Protein AF-A0A924MWD6-F1 (afdb_monomer)

Structure (mmCIF, N/CA/C/O backbone):
data_AF-A0A924MWD6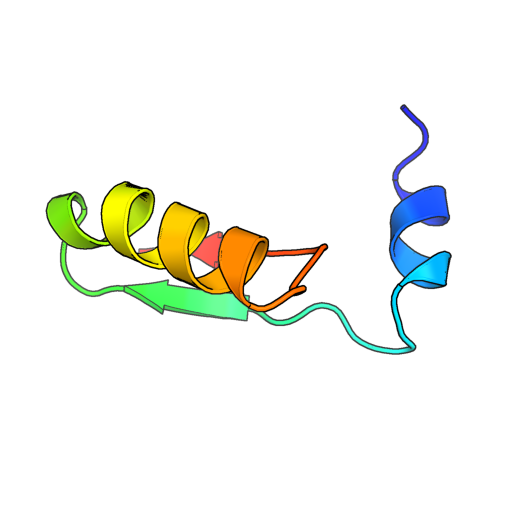-F1
#
_entry.id   AF-A0A924MWD6-F1
#
loop_
_atom_site.group_PDB
_atom_site.id
_atom_site.type_symbol
_atom_site.label_atom_id
_atom_site.label_al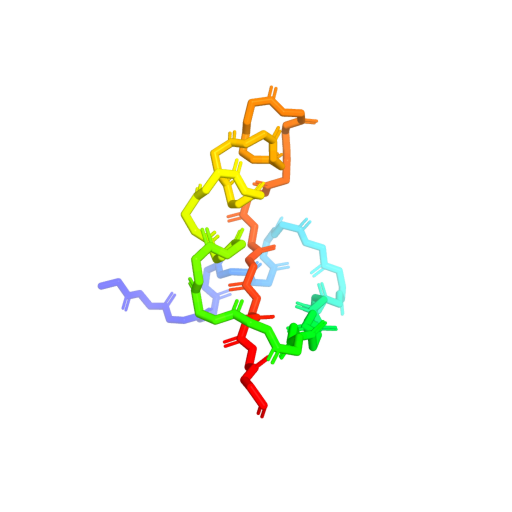t_id
_atom_site.label_comp_id
_atom_site.label_asym_id
_atom_site.label_entity_id
_atom_site.label_seq_id
_atom_site.pdbx_PDB_ins_code
_atom_site.Cartn_x
_atom_site.Cartn_y
_atom_site.Cartn_z
_atom_site.occupancy
_atom_site.B_iso_or_equiv
_atom_site.auth_seq_id
_atom_site.auth_comp_id
_atom_site.auth_asym_id
_atom_site.auth_atom_id
_atom_site.pdbx_PDB_model_num
ATOM 1 N N . MET A 1 1 ? 6.624 -16.334 -8.260 1.00 67.06 1 MET A N 1
ATOM 2 C CA . MET A 1 1 ? 6.862 -14.876 -8.199 1.00 67.06 1 MET A CA 1
ATOM 3 C C . MET A 1 1 ? 8.063 -14.648 -7.299 1.00 67.06 1 MET A C 1
ATOM 5 O O . MET A 1 1 ? 8.091 -15.241 -6.230 1.00 67.06 1 MET A O 1
ATOM 9 N N . ASN A 1 2 ? 9.065 -13.886 -7.740 1.00 87.38 2 ASN A N 1
ATOM 10 C CA . ASN A 1 2 ? 10.225 -13.557 -6.908 1.00 87.38 2 ASN A CA 1
ATOM 11 C C . ASN A 1 2 ? 9.942 -12.220 -6.190 1.00 87.38 2 ASN A C 1
ATOM 13 O O . ASN A 1 2 ? 9.725 -11.234 -6.893 1.00 87.38 2 ASN A O 1
ATOM 17 N N . PRO A 1 3 ? 9.945 -12.151 -4.842 1.00 80.94 3 PRO A N 1
ATOM 18 C CA . PRO A 1 3 ? 9.678 -10.913 -4.100 1.00 80.94 3 PRO A CA 1
ATOM 19 C C . PRO A 1 3 ? 10.585 -9.742 -4.493 1.00 80.94 3 PRO A C 1
ATOM 21 O O . PRO A 1 3 ? 10.144 -8.597 -4.491 1.00 80.94 3 PRO A O 1
ATOM 24 N N . LEU A 1 4 ? 11.821 -10.020 -4.922 1.00 87.12 4 LEU A N 1
ATOM 25 C CA . LEU A 1 4 ? 12.763 -8.995 -5.384 1.00 87.12 4 LEU A CA 1
ATOM 26 C C . LEU A 1 4 ? 12.248 -8.217 -6.605 1.00 87.12 4 LEU A C 1
ATOM 28 O O . LEU A 1 4 ? 12.673 -7.089 -6.832 1.00 87.12 4 LEU A O 1
ATOM 32 N N . GLN A 1 5 ? 11.305 -8.775 -7.372 1.00 88.81 5 GLN A N 1
ATOM 33 C CA . GLN A 1 5 ? 10.673 -8.073 -8.493 1.00 88.81 5 GLN A CA 1
ATOM 34 C C . GLN A 1 5 ? 9.833 -6.871 -8.030 1.00 88.81 5 GLN A C 1
ATOM 36 O O . GLN A 1 5 ? 9.631 -5.946 -8.812 1.00 88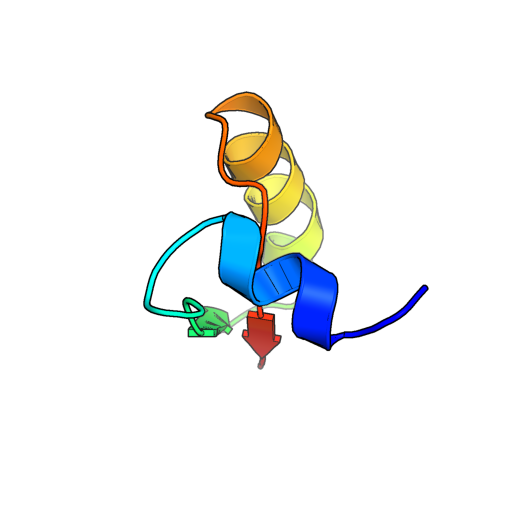.81 5 GLN A O 1
ATOM 41 N N . LEU A 1 6 ? 9.379 -6.845 -6.769 1.00 86.75 6 LEU A N 1
ATOM 42 C CA . LEU A 1 6 ? 8.608 -5.729 -6.215 1.00 86.75 6 LEU A CA 1
ATOM 43 C C . LEU A 1 6 ? 9.456 -4.460 -6.047 1.00 86.75 6 LEU A C 1
ATOM 45 O O . LEU A 1 6 ? 8.936 -3.361 -6.217 1.00 86.75 6 LEU A O 1
ATOM 49 N N . ALA A 1 7 ? 10.766 -4.602 -5.808 1.00 85.94 7 ALA A N 1
ATOM 50 C CA . ALA A 1 7 ? 11.696 -3.474 -5.707 1.00 85.94 7 ALA A CA 1
ATOM 51 C C . ALA A 1 7 ? 11.797 -2.661 -7.015 1.00 85.94 7 ALA A C 1
ATOM 53 O O . ALA A 1 7 ? 12.207 -1.504 -7.002 1.00 85.94 7 ALA A O 1
ATOM 54 N N . GLY A 1 8 ? 11.375 -3.229 -8.152 1.00 89.75 8 GLY A N 1
ATOM 55 C CA . GLY A 1 8 ? 11.281 -2.504 -9.422 1.00 89.75 8 GLY A CA 1
ATOM 56 C C . GLY A 1 8 ? 10.182 -1.433 -9.455 1.00 89.75 8 GLY A C 1
ATOM 57 O O . GLY A 1 8 ? 10.182 -0.597 -10.355 1.00 89.75 8 GLY A O 1
ATOM 58 N N . TYR A 1 9 ? 9.249 -1.435 -8.497 1.00 89.19 9 TYR A N 1
ATOM 59 C CA . TYR A 1 9 ? 8.168 -0.447 -8.421 1.00 89.19 9 TYR A CA 1
ATOM 60 C C . TYR A 1 9 ? 8.519 0.803 -7.608 1.00 89.19 9 TYR A C 1
ATOM 62 O O . TYR A 1 9 ? 7.773 1.780 -7.661 1.00 89.19 9 TYR A O 1
ATOM 70 N N . GLY A 1 10 ? 9.649 0.802 -6.901 1.00 86.81 10 GLY A N 1
ATOM 71 C CA . GLY A 1 10 ? 10.127 1.946 -6.136 1.00 86.81 10 GLY A CA 1
ATOM 72 C C . GLY A 1 10 ? 11.173 1.544 -5.094 1.00 86.81 10 GLY A C 1
ATOM 73 O O . GLY A 1 10 ? 11.284 0.368 -4.752 1.00 86.81 10 GLY A O 1
ATOM 74 N N . PRO A 1 11 ? 11.932 2.515 -4.556 1.00 88.31 11 PRO A N 1
ATOM 75 C CA . PRO A 1 11 ? 12.964 2.253 -3.550 1.00 88.31 11 PRO A CA 1
ATOM 76 C C . PRO A 1 11 ? 12.389 1.895 -2.169 1.00 88.31 11 PRO A C 1
ATOM 78 O O . PRO A 1 11 ? 13.145 1.545 -1.267 1.00 88.31 11 PRO A O 1
ATOM 81 N N . VAL A 1 12 ? 11.071 2.017 -1.987 1.00 89.50 12 VAL A N 1
ATOM 82 C CA . VAL A 1 12 ? 10.360 1.798 -0.724 1.00 89.50 12 VAL A CA 1
ATOM 83 C C . VAL A 1 12 ? 9.106 0.956 -0.950 1.00 89.50 12 VAL A C 1
ATOM 85 O O . VAL A 1 12 ? 8.477 1.044 -2.006 1.00 89.50 12 VAL A O 1
ATOM 88 N N . ILE A 1 13 ? 8.728 0.178 0.065 1.00 88.94 13 ILE A N 1
ATOM 89 C CA . ILE A 1 13 ? 7.459 -0.557 0.122 1.00 88.94 13 ILE A CA 1
ATOM 90 C C . ILE A 1 13 ? 6.566 0.150 1.152 1.00 88.94 13 ILE A C 1
ATOM 92 O O . ILE A 1 13 ? 6.972 0.268 2.308 1.00 88.94 13 ILE A O 1
ATOM 96 N N . PRO A 1 14 ? 5.391 0.671 0.760 1.00 90.12 14 PRO A N 1
ATOM 97 C CA . PRO A 1 14 ? 4.499 1.352 1.689 1.00 90.12 14 PRO A CA 1
ATOM 98 C C . PRO A 1 14 ? 3.751 0.346 2.574 1.00 90.12 14 PRO A C 1
ATOM 100 O O . PRO A 1 14 ? 3.094 -0.559 2.056 1.00 90.12 14 PRO A O 1
ATOM 103 N N . VAL A 1 15 ? 3.806 0.566 3.890 1.00 95.25 15 VAL A N 1
ATOM 104 C CA . VAL A 1 15 ? 3.010 -0.156 4.893 1.00 95.25 15 VAL A CA 1
ATOM 105 C C . VAL A 1 15 ? 1.816 0.705 5.289 1.00 95.25 15 VAL A C 1
ATOM 107 O O . VAL A 1 15 ? 1.977 1.842 5.731 1.00 95.25 15 VAL A O 1
ATOM 110 N N . ILE A 1 16 ? 0.617 0.168 5.104 1.00 95.31 16 ILE A N 1
ATOM 111 C CA . ILE A 1 16 ? -0.656 0.837 5.346 1.00 95.31 16 ILE A CA 1
ATOM 112 C C . ILE A 1 16 ? -1.340 0.124 6.506 1.00 95.31 16 ILE A C 1
ATOM 114 O O . ILE A 1 16 ? -1.664 -1.059 6.412 1.00 95.31 16 ILE A O 1
ATOM 118 N N . VAL A 1 17 ? -1.564 0.854 7.593 1.00 97.38 17 VAL A N 1
ATOM 119 C CA . VAL A 1 17 ? -2.309 0.365 8.756 1.00 97.38 17 VAL A CA 1
ATOM 120 C C . VAL A 1 17 ? -3.780 0.728 8.579 1.00 97.38 17 VAL A C 1
ATOM 122 O O . VAL A 1 17 ? -4.089 1.856 8.189 1.00 97.38 17 VAL A O 1
ATOM 125 N N . ILE A 1 18 ? -4.677 -0.218 8.842 1.00 97.00 18 ILE A N 1
ATOM 126 C CA . ILE A 1 18 ? -6.128 -0.017 8.807 1.00 97.00 18 ILE A CA 1
ATOM 127 C C . ILE A 1 18 ? -6.746 -0.401 10.151 1.00 97.00 18 ILE A C 1
ATOM 129 O O . ILE A 1 18 ? -6.362 -1.396 10.748 1.00 97.00 18 ILE A O 1
ATOM 133 N N . ASP A 1 19 ? -7.753 0.348 10.597 1.00 97.88 19 ASP A N 1
ATOM 134 C CA . ASP A 1 19 ? -8.445 0.058 11.864 1.00 97.88 19 ASP A CA 1
ATOM 135 C C . ASP A 1 19 ? -9.569 -0.979 11.704 1.00 97.88 19 ASP A C 1
ATOM 137 O O . ASP A 1 19 ? -10.046 -1.568 12.675 1.00 97.88 19 ASP A O 1
ATOM 141 N N . ARG A 1 20 ? -10.049 -1.165 10.469 1.00 97.44 20 ARG A N 1
ATOM 142 C CA . ARG A 1 20 ? -11.229 -1.971 10.145 1.00 97.44 20 ARG A CA 1
ATOM 143 C C . ARG A 1 20 ? -10.955 -2.850 8.941 1.00 97.44 20 ARG A C 1
ATOM 145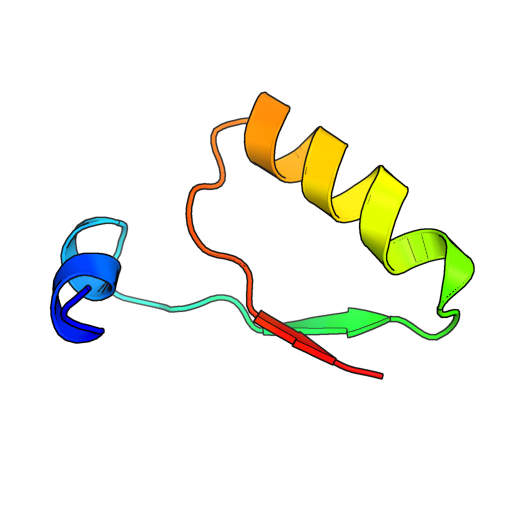 O O . ARG A 1 20 ? -10.509 -2.372 7.899 1.00 97.44 20 ARG A O 1
ATOM 152 N N . ILE A 1 21 ? -11.278 -4.134 9.055 1.00 96.94 21 ILE A N 1
ATOM 153 C CA . ILE A 1 21 ? -11.028 -5.108 7.987 1.00 96.94 21 ILE A CA 1
ATOM 154 C C . ILE A 1 21 ? -11.843 -4.804 6.721 1.00 96.94 21 ILE A C 1
ATOM 156 O O . ILE A 1 21 ? -11.398 -5.089 5.608 1.00 96.94 21 ILE A O 1
ATOM 160 N N . GLU A 1 22 ? -13.009 -4.176 6.869 1.00 97.75 22 GLU A N 1
ATOM 161 C CA . GLU A 1 22 ? -13.906 -3.823 5.769 1.00 97.75 22 GLU A CA 1
ATOM 162 C C . GLU A 1 22 ? -13.279 -2.800 4.810 1.00 97.75 22 GLU A C 1
ATOM 164 O O . GLU A 1 22 ? -13.634 -2.766 3.629 1.00 97.75 22 GLU A O 1
ATOM 169 N N . ASP A 1 23 ? -12.311 -2.011 5.287 1.00 96.81 23 ASP A N 1
ATOM 170 C CA . ASP A 1 23 ? -11.630 -0.988 4.494 1.00 96.81 23 ASP A CA 1
ATOM 171 C C . ASP A 1 23 ? -10.552 -1.583 3.569 1.00 96.81 23 ASP A C 1
ATOM 173 O O . ASP A 1 23 ? -10.216 -0.981 2.545 1.00 96.81 23 ASP A O 1
ATOM 177 N N . ALA A 1 24 ? -10.051 -2.792 3.860 1.00 96.38 24 ALA A N 1
ATOM 178 C CA . ALA A 1 24 ? -8.909 -3.389 3.164 1.00 96.38 24 ALA A CA 1
ATOM 179 C C . ALA A 1 24 ? -9.124 -3.509 1.645 1.00 96.38 24 ALA A C 1
ATOM 18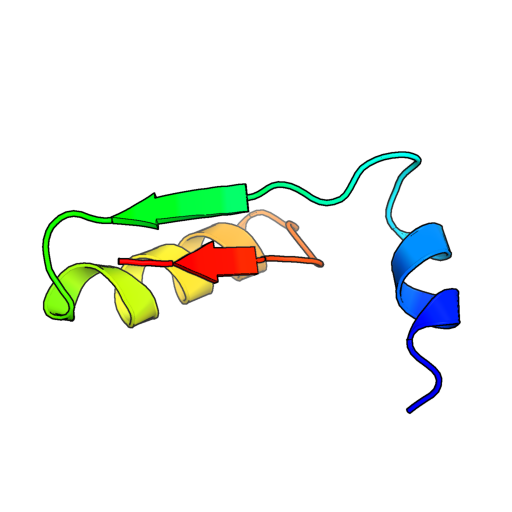1 O O . ALA A 1 24 ? -8.300 -3.065 0.842 1.00 96.38 24 ALA A O 1
ATOM 182 N N . VAL A 1 25 ? -10.248 -4.106 1.232 1.00 97.00 25 VAL A N 1
ATOM 183 C CA . VAL A 1 25 ? -10.519 -4.408 -0.183 1.00 97.00 25 VAL A CA 1
ATOM 184 C C . VAL A 1 25 ? -10.901 -3.160 -0.990 1.00 97.00 25 VAL A C 1
ATOM 186 O O . VAL A 1 25 ? -10.324 -2.976 -2.069 1.00 97.00 25 VAL A O 1
ATOM 189 N N . PRO A 1 26 ? -11.836 -2.294 -0.541 1.00 97.56 26 PRO A N 1
ATOM 190 C CA . PRO A 1 26 ? -12.175 -1.069 -1.266 1.00 97.56 26 PRO A CA 1
ATOM 191 C C . PRO A 1 26 ? -10.963 -0.152 -1.458 1.00 97.56 26 PRO A C 1
ATOM 193 O O . PRO A 1 26 ? -10.722 0.321 -2.571 1.00 97.56 26 PRO A O 1
ATOM 196 N N . MET A 1 27 ? -10.159 0.030 -0.405 1.00 96.88 27 MET A N 1
ATOM 197 C CA . MET A 1 27 ? -8.940 0.835 -0.446 1.00 96.88 27 MET A CA 1
ATOM 198 C C . MET A 1 27 ? -7.919 0.257 -1.429 1.00 96.88 27 MET A C 1
ATOM 200 O O . MET A 1 27 ? -7.451 0.971 -2.314 1.00 96.88 27 MET A O 1
ATOM 204 N N . ALA A 1 28 ? -7.598 -1.038 -1.326 1.00 96.06 28 ALA A N 1
ATOM 205 C CA . ALA A 1 28 ? -6.619 -1.669 -2.209 1.00 96.06 28 ALA A CA 1
ATOM 206 C C . ALA A 1 28 ? -7.013 -1.540 -3.690 1.00 96.06 28 ALA A C 1
ATOM 208 O O . ALA A 1 28 ? -6.170 -1.238 -4.534 1.00 96.06 28 ALA A O 1
ATOM 209 N N . ARG A 1 29 ? -8.305 -1.696 -4.016 1.00 97.06 29 ARG A N 1
ATOM 210 C CA . ARG A 1 29 ? -8.812 -1.508 -5.386 1.00 97.06 29 ARG A CA 1
ATOM 211 C C . ARG A 1 29 ? -8.629 -0.076 -5.879 1.00 97.06 29 ARG A C 1
ATOM 213 O O . ARG A 1 29 ? -8.188 0.111 -7.011 1.00 97.06 29 ARG A O 1
ATOM 220 N N . ALA A 1 30 ? -8.946 0.913 -5.045 1.00 97.69 30 ALA A N 1
ATOM 221 C CA . ALA A 1 30 ? -8.771 2.320 -5.390 1.00 97.69 30 ALA A CA 1
ATOM 222 C C . ALA A 1 30 ? -7.291 2.671 -5.621 1.00 97.69 30 ALA A C 1
ATOM 224 O O . ALA A 1 30 ? -6.962 3.324 -6.608 1.00 97.69 30 ALA A O 1
ATOM 225 N N . LEU A 1 31 ? -6.391 2.179 -4.764 1.00 95.38 31 LEU A N 1
ATOM 226 C CA . LEU A 1 31 ? -4.949 2.407 -4.887 1.00 95.38 31 LEU A CA 1
ATOM 227 C C . LEU A 1 31 ? -4.374 1.771 -6.160 1.00 95.38 31 LEU A C 1
ATOM 229 O O . LEU A 1 31 ? -3.628 2.427 -6.886 1.00 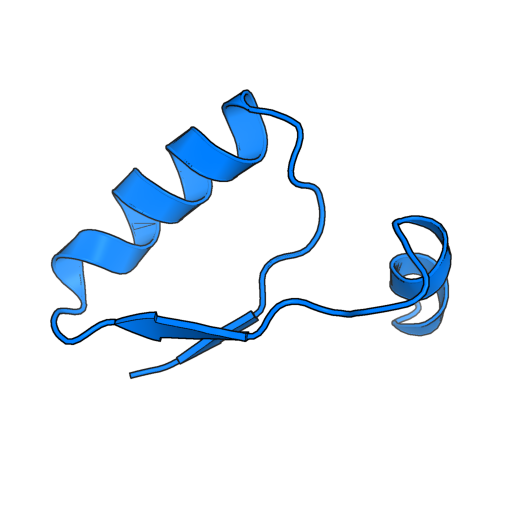95.38 31 LEU A O 1
ATOM 233 N N . VAL A 1 32 ? -4.777 0.539 -6.486 1.00 95.00 32 VAL A N 1
ATOM 234 C CA . VAL A 1 32 ? -4.382 -0.118 -7.742 1.00 95.00 32 VAL A CA 1
ATOM 235 C C . VAL A 1 32 ? -4.899 0.648 -8.960 1.00 95.00 32 VAL A C 1
ATOM 237 O O . VAL A 1 32 ? -4.141 0.868 -9.904 1.00 95.00 32 VAL A O 1
ATOM 240 N N . ALA A 1 33 ? -6.153 1.112 -8.935 1.00 97.81 33 ALA A N 1
ATOM 241 C CA . ALA A 1 33 ? -6.707 1.949 -10.001 1.00 97.81 33 ALA A CA 1
ATOM 242 C C . ALA A 1 33 ? -5.957 3.289 -10.146 1.00 97.81 33 ALA A C 1
ATOM 244 O O . ALA A 1 33 ? -5.799 3.786 -11.259 1.00 97.81 33 ALA A O 1
ATOM 245 N N . GLY A 1 34 ? -5.444 3.837 -9.040 1.00 95.44 34 GLY A N 1
ATOM 246 C CA . GLY A 1 34 ? -4.574 5.015 -9.003 1.00 95.44 34 GLY A CA 1
ATOM 247 C C . GLY A 1 34 ? -3.117 4.759 -9.412 1.00 95.44 34 GLY A C 1
ATOM 248 O O . GLY A 1 34 ? -2.313 5.687 -9.396 1.00 95.44 34 GLY A O 1
ATOM 249 N N . GLY A 1 35 ? -2.758 3.524 -9.779 1.00 92.81 35 GLY A N 1
ATOM 250 C CA . GLY A 1 35 ? -1.418 3.165 -10.250 1.00 92.81 35 GLY A CA 1
ATOM 251 C C . GLY A 1 35 ? -0.449 2.697 -9.161 1.00 92.81 35 GLY A C 1
ATOM 252 O O . GLY A 1 35 ? 0.731 2.478 -9.452 1.00 92.81 35 GLY A O 1
ATOM 253 N N . VAL A 1 36 ? -0.914 2.498 -7.924 1.00 92.88 36 VAL A N 1
ATOM 254 C CA . VAL A 1 36 ? -0.101 1.908 -6.854 1.00 92.88 36 VAL A CA 1
ATOM 255 C C . VAL A 1 36 ? -0.013 0.399 -7.070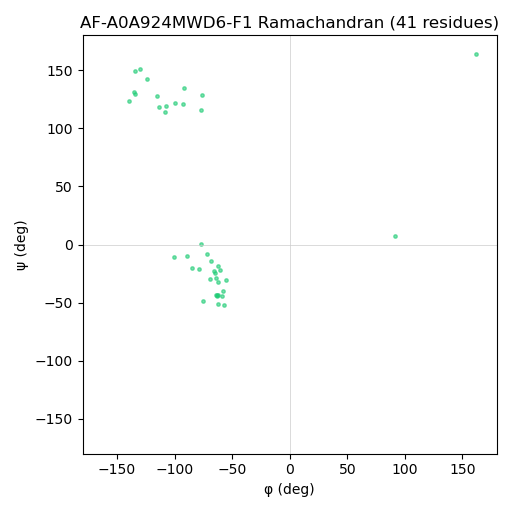 1.00 92.88 36 VAL A C 1
ATOM 257 O O . VAL A 1 36 ? -1.012 -0.314 -7.033 1.00 92.88 36 VAL A O 1
ATOM 260 N N . ARG A 1 37 ? 1.200 -0.096 -7.327 1.00 90.56 37 ARG A N 1
ATOM 261 C CA . ARG A 1 37 ? 1.441 -1.491 -7.743 1.00 90.56 37 ARG A CA 1
ATOM 262 C C . ARG A 1 37 ? 1.928 -2.409 -6.621 1.00 90.56 37 ARG A C 1
ATOM 264 O O . ARG A 1 37 ? 1.957 -3.620 -6.814 1.00 90.56 37 ARG A O 1
ATOM 271 N N . VAL A 1 38 ? 2.294 -1.848 -5.468 1.00 93.06 38 VAL A N 1
ATOM 272 C CA . VAL A 1 38 ? 2.764 -2.582 -4.284 1.00 93.06 38 VAL A CA 1
ATOM 273 C C . VAL A 1 38 ? 2.066 -2.021 -3.053 1.00 93.06 38 VAL A C 1
ATOM 275 O O . VAL A 1 38 ? 2.043 -0.807 -2.864 1.00 93.06 38 VAL A O 1
ATOM 278 N N . LEU A 1 39 ? 1.483 -2.907 -2.247 1.00 92.88 39 LEU A N 1
ATOM 279 C CA . LEU A 1 39 ? 0.703 -2.581 -1.058 1.00 92.88 39 LEU A CA 1
ATOM 280 C C . LEU A 1 39 ? 1.047 -3.597 0.033 1.00 92.88 39 LEU A C 1
ATOM 282 O O . LEU A 1 39 ? 0.866 -4.795 -0.182 1.00 92.88 39 LEU A O 1
ATOM 286 N N . GLU A 1 40 ? 1.500 -3.132 1.191 1.00 94.19 40 GLU A N 1
ATOM 287 C CA . GLU A 1 40 ? 1.547 -3.930 2.415 1.00 94.19 40 GLU A CA 1
ATOM 288 C C . GLU A 1 40 ? 0.466 -3.390 3.350 1.00 94.19 40 GLU A C 1
ATOM 290 O O . GLU A 1 40 ? 0.514 -2.227 3.736 1.00 94.19 40 GLU A O 1
ATOM 295 N N . VAL A 1 41 ? -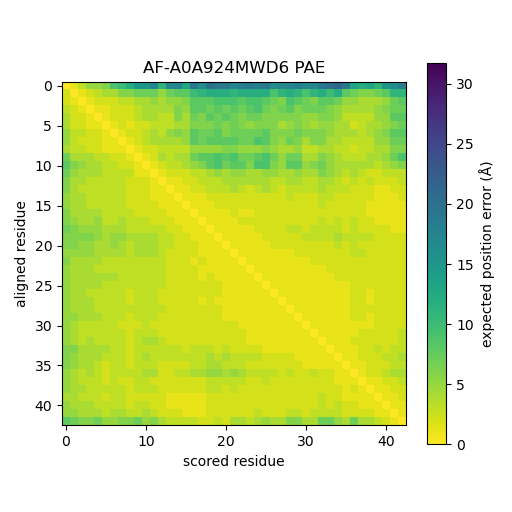0.559 -4.193 3.644 1.00 95.00 41 VAL A N 1
ATOM 296 C CA . VAL A 1 41 ? -1.700 -3.777 4.474 1.00 95.00 41 VAL A CA 1
ATOM 297 C C . VAL A 1 41 ? -1.703 -4.605 5.750 1.00 95.00 41 VAL A C 1
ATOM 299 O O . VAL A 1 41 ? -1.670 -5.833 5.676 1.00 95.00 41 VAL A O 1
ATOM 302 N N . THR A 1 42 ? -1.766 -3.939 6.900 1.00 96.06 42 THR A N 1
ATOM 303 C CA . THR A 1 42 ? -1.837 -4.569 8.224 1.00 96.06 42 THR A CA 1
ATOM 304 C C . THR A 1 42 ? -2.978 -3.981 9.045 1.00 96.06 42 THR A C 1
ATOM 306 O O . THR A 1 42 ? -3.347 -2.823 8.857 1.00 96.06 42 THR A O 1
ATOM 309 N N . LEU A 1 43 ? -3.521 -4.797 9.946 1.00 92.69 43 LEU A N 1
ATOM 310 C CA . LEU A 1 43 ? -4.347 -4.358 11.074 1.00 92.69 43 LEU A CA 1
ATOM 311 C C . LEU A 1 43 ? -3.450 -4.005 12.264 1.00 92.69 43 LEU A C 1
ATOM 313 O O . LEU A 1 43 ? -2.348 -4.603 12.340 1.00 92.69 43 LEU A O 1
#

pLDDT: mean 92.58, st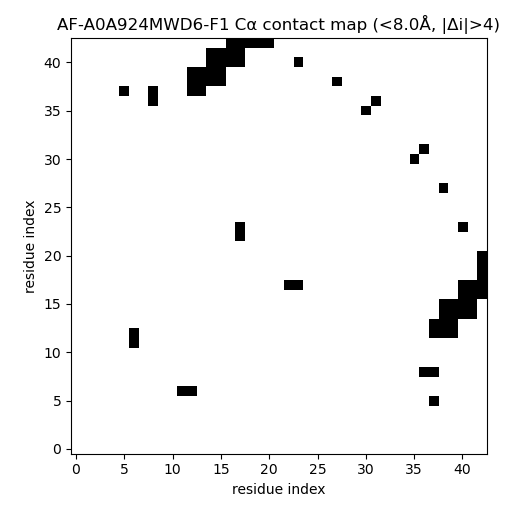d 5.74, range [67.06, 97.88]

Nearest PDB structures (foldseek):
  8phx-assembly1_A  TM=7.971E-01  e=8.359E+00  Candida albicans SC5314

Sequence (43 aa):
MNPLQLAGYGPVIPVIVIDRIEDAVPMARALVAGGVRVLEVTL

Foldseek 3Di:
DDPVVVCVQDVDADEAEDPDPVCVVVVVVVCVVVVNPHYHYDD

Mean predicted aligned error: 3.28 Å

Secondary structure (DSSP, 8-state):
--GGGGGGG-SS--EEE-S-GGGHHHHHHHHHHTT----EEE-

Solvent-accessible surface area (backbone atoms only — not comparable to full-atom values): 2890 Å² total; per-residue (Å²): 135,64,75,75,62,58,56,78,78,39,100,68,82,59,76,43,80,47,98,49,79,81,52,53,63,64,50,52,52,52,40,44,76,72,68,50,89,71,82,41,78,43,115

Radius of gyration: 11.23 Å; Cα contacts (8 Å, |Δi|>4): 34; chains: 1; bounding box: 27×20×22 Å